Protein AF-A0A7Y1SPA6-F1 (afdb_monomer_lite)

Structure (mmCIF, N/CA/C/O backbone):
data_AF-A0A7Y1SPA6-F1
#
_entry.id   AF-A0A7Y1SPA6-F1
#
loop_
_atom_site.group_PDB
_atom_site.id
_atom_site.type_symbol
_atom_site.label_atom_id
_atom_site.label_alt_id
_atom_site.label_comp_id
_atom_site.label_asym_id
_atom_site.label_entity_id
_atom_site.label_seq_id
_atom_site.pdbx_PDB_ins_code
_atom_site.Cartn_x
_atom_site.Cartn_y
_atom_site.Cartn_z
_atom_site.occupancy
_atom_site.B_iso_or_equiv
_atom_site.auth_seq_id
_atom_site.auth_comp_id
_atom_site.auth_asym_id
_atom_site.auth_atom_id
_atom_site.pdbx_PDB_model_num
ATOM 1 N N . MET A 1 1 ? 61.827 11.351 -40.211 1.00 43.25 1 MET A N 1
ATOM 2 C CA . MET A 1 1 ? 60.403 11.378 -40.609 1.00 43.25 1 MET A CA 1
ATOM 3 C C . MET A 1 1 ? 59.708 10.256 -39.855 1.00 43.25 1 MET A C 1
ATOM 5 O O . MET A 1 1 ? 60.115 9.115 -40.017 1.00 43.25 1 MET A O 1
ATOM 9 N N . GLN A 1 2 ? 58.794 10.579 -38.932 1.00 50.31 2 GLN A N 1
ATOM 10 C CA . GLN A 1 2 ? 58.111 9.578 -38.103 1.00 50.31 2 GLN A CA 1
ATOM 11 C C . GLN A 1 2 ? 57.165 8.740 -38.968 1.00 50.31 2 GLN A C 1
ATOM 13 O O . GLN A 1 2 ? 56.197 9.255 -39.520 1.00 50.31 2 GLN A O 1
ATOM 18 N N . THR A 1 3 ? 57.449 7.447 -39.061 1.00 56.50 3 THR A N 1
ATOM 19 C CA . THR A 1 3 ? 56.560 6.408 -39.575 1.00 56.50 3 THR A CA 1
ATOM 20 C C . THR A 1 3 ? 55.395 6.220 -38.603 1.00 56.50 3 THR A C 1
ATOM 22 O O . THR A 1 3 ? 55.468 5.437 -37.661 1.00 56.50 3 THR A O 1
ATOM 25 N N . LYS A 1 4 ? 54.311 6.973 -38.806 1.00 57.06 4 LYS A N 1
ATOM 26 C CA . LYS A 1 4 ? 53.002 6.659 -38.223 1.00 57.06 4 LYS A CA 1
ATOM 27 C C . LYS A 1 4 ? 52.287 5.730 -39.202 1.00 57.06 4 LYS A C 1
ATOM 29 O O . LYS A 1 4 ? 51.946 6.151 -40.300 1.00 57.06 4 LYS A O 1
ATOM 34 N N . SER A 1 5 ? 52.159 4.454 -38.850 1.00 62.06 5 SER A N 1
ATOM 35 C CA . SER A 1 5 ? 51.529 3.435 -39.697 1.00 62.06 5 SER A CA 1
ATOM 36 C C . SER A 1 5 ? 50.021 3.719 -39.848 1.00 62.06 5 SER A C 1
ATOM 38 O O . SER A 1 5 ? 49.308 3.607 -38.849 1.00 62.06 5 SER A O 1
ATOM 40 N N . PRO A 1 6 ? 49.509 4.029 -41.058 1.00 72.88 6 PRO A N 1
ATOM 41 C CA . PRO A 1 6 ? 48.111 4.436 -41.286 1.00 72.88 6 PRO A CA 1
ATOM 42 C C . PRO A 1 6 ? 47.067 3.421 -40.796 1.00 72.88 6 PRO A C 1
ATOM 44 O O . PRO A 1 6 ? 46.020 3.793 -40.277 1.00 72.88 6 PRO A O 1
ATOM 47 N N . ALA A 1 7 ? 47.390 2.126 -40.870 1.00 78.12 7 ALA A N 1
ATOM 48 C CA . ALA A 1 7 ? 46.494 1.042 -40.464 1.00 78.12 7 ALA A CA 1
ATOM 49 C C . ALA A 1 7 ? 46.139 1.055 -38.963 1.00 78.12 7 ALA A C 1
ATOM 51 O O . ALA A 1 7 ? 45.054 0.626 -38.575 1.00 78.12 7 ALA A O 1
ATOM 52 N N . PHE A 1 8 ? 47.036 1.550 -38.102 1.00 84.62 8 PHE A N 1
ATOM 53 C CA . PHE A 1 8 ? 46.752 1.659 -36.669 1.00 84.62 8 PHE A CA 1
ATOM 54 C C . PHE A 1 8 ? 45.799 2.823 -36.369 1.00 84.62 8 PHE A C 1
ATOM 56 O O . PHE A 1 8 ? 44.942 2.715 -35.495 1.00 84.62 8 PHE A O 1
ATOM 63 N N . GLU A 1 9 ? 45.921 3.920 -37.114 1.00 83.31 9 GLU A N 1
ATOM 64 C CA . GLU A 1 9 ? 45.078 5.107 -36.961 1.00 83.31 9 GLU A CA 1
ATOM 65 C C . GLU A 1 9 ? 43.645 4.842 -37.442 1.00 83.31 9 GLU A C 1
ATOM 67 O O . GLU A 1 9 ? 42.686 5.184 -36.754 1.00 83.31 9 GLU A O 1
ATOM 72 N N . GLU A 1 10 ? 43.478 4.123 -38.553 1.00 82.81 10 GLU A N 1
ATOM 73 C CA . GLU A 1 10 ? 42.166 3.662 -39.024 1.00 82.81 10 GLU A CA 1
ATOM 74 C C . GLU A 1 10 ? 41.486 2.713 -38.027 1.00 82.81 10 GLU A C 1
ATOM 76 O O . GLU A 1 10 ? 40.292 2.852 -37.758 1.00 82.81 10 GLU A O 1
ATOM 81 N N . PHE A 1 11 ? 42.240 1.797 -37.410 1.00 86.06 11 PHE A N 1
ATOM 82 C CA . PHE A 1 11 ? 41.715 0.917 -36.364 1.00 86.06 11 PHE A CA 1
ATOM 83 C C . PHE A 1 11 ? 41.335 1.688 -35.092 1.00 86.06 1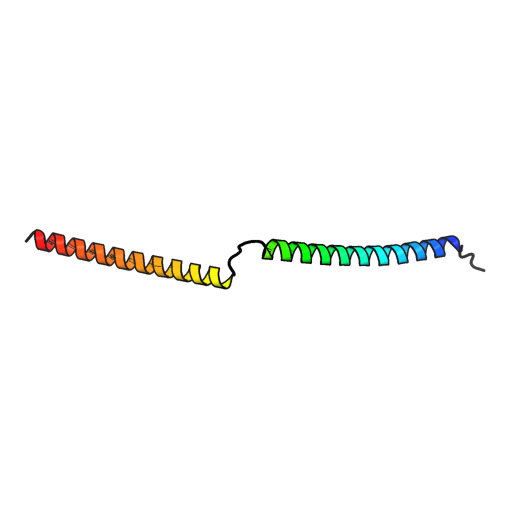1 PHE A C 1
ATOM 8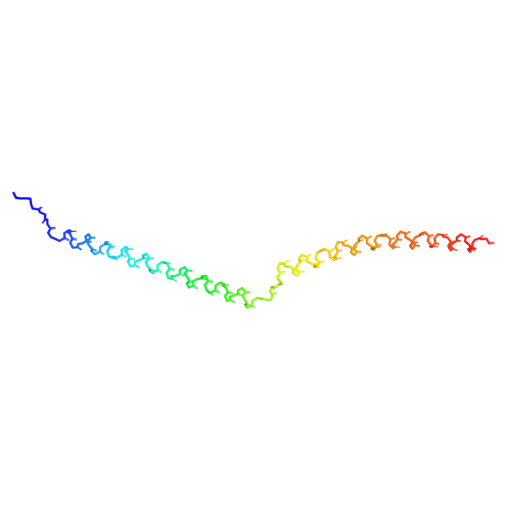5 O O . PHE A 1 11 ? 40.272 1.448 -34.521 1.00 86.06 11 PHE A O 1
ATOM 92 N N . ALA A 1 12 ? 42.149 2.657 -34.666 1.00 84.50 12 ALA A N 1
ATOM 93 C CA . ALA A 1 12 ? 41.838 3.517 -33.525 1.00 84.50 12 ALA A CA 1
ATOM 94 C C . ALA A 1 12 ? 40.574 4.364 -33.769 1.00 84.50 12 ALA A C 1
ATOM 96 O O . ALA A 1 12 ? 39.733 4.504 -32.874 1.00 84.50 12 ALA A O 1
ATOM 97 N N . ASN A 1 13 ? 40.398 4.869 -34.991 1.00 83.94 13 ASN A N 1
ATOM 98 C CA . ASN A 1 13 ? 39.198 5.595 -35.400 1.00 83.94 13 ASN A CA 1
ATOM 99 C C . ASN A 1 13 ? 37.968 4.677 -35.448 1.00 83.94 13 ASN A C 1
ATOM 101 O O . ASN A 1 13 ? 36.911 5.047 -34.938 1.00 83.94 13 ASN A O 1
ATOM 105 N N . LEU A 1 14 ? 38.102 3.456 -35.980 1.00 88.50 14 LEU A N 1
ATOM 106 C CA . LEU A 1 14 ? 37.035 2.450 -35.977 1.00 88.50 14 LEU A CA 1
ATOM 107 C C . LEU A 1 14 ? 36.599 2.103 -34.550 1.00 88.50 14 LEU A C 1
ATOM 109 O O . LEU A 1 14 ? 35.405 2.103 -34.260 1.00 88.50 14 LEU A O 1
ATOM 113 N N . LEU A 1 15 ? 37.557 1.848 -33.656 1.00 87.31 15 LEU A N 1
ATOM 114 C CA . LEU A 1 15 ? 37.278 1.574 -32.250 1.00 87.31 15 LEU A CA 1
ATOM 115 C C . LEU A 1 15 ? 36.561 2.755 -31.597 1.00 87.31 15 LEU A C 1
ATOM 117 O O . LEU A 1 15 ? 35.528 2.559 -30.970 1.00 87.31 15 LEU A O 1
ATOM 121 N N . THR A 1 16 ? 37.052 3.980 -31.781 1.00 85.88 16 THR A N 1
ATOM 122 C CA . THR A 1 16 ? 36.432 5.185 -31.204 1.00 85.88 16 THR A CA 1
ATOM 123 C C . THR A 1 16 ? 34.988 5.363 -31.682 1.00 85.88 16 THR A C 1
ATOM 125 O O . THR A 1 16 ? 34.089 5.602 -30.873 1.00 85.88 16 THR A O 1
ATOM 128 N N . ASN A 1 17 ? 34.738 5.155 -32.976 1.00 85.56 17 ASN A N 1
ATOM 129 C CA . ASN A 1 17 ? 33.397 5.204 -33.557 1.00 85.56 17 ASN A CA 1
ATOM 130 C C . ASN A 1 17 ? 32.497 4.074 -33.029 1.00 85.56 17 ASN A C 1
ATOM 132 O O . ASN A 1 17 ? 31.337 4.315 -32.695 1.00 85.56 17 ASN A O 1
ATOM 136 N N . ALA A 1 18 ? 33.030 2.858 -32.893 1.00 85.81 18 ALA A N 1
ATOM 137 C CA . ALA A 1 18 ? 32.311 1.713 -32.342 1.00 85.81 18 ALA A CA 1
ATOM 138 C C . ALA A 1 18 ? 31.966 1.906 -30.857 1.00 85.81 18 ALA A C 1
ATOM 140 O O . ALA A 1 18 ? 30.852 1.593 -30.445 1.00 85.81 18 ALA A O 1
ATOM 141 N N . PHE A 1 19 ? 32.872 2.477 -30.057 1.00 87.88 19 PHE A N 1
ATOM 142 C CA . PHE A 1 19 ? 32.604 2.840 -28.664 1.00 87.88 19 PHE A CA 1
ATOM 143 C C . PHE A 1 19 ? 31.511 3.913 -28.558 1.00 87.88 19 PHE A C 1
ATOM 145 O O . PHE A 1 19 ? 30.636 3.808 -27.697 1.00 87.88 19 PHE A O 1
ATOM 152 N N . GLY A 1 20 ? 31.516 4.913 -29.447 1.00 82.62 20 GLY A N 1
ATOM 153 C CA . GLY A 1 20 ? 30.453 5.920 -29.531 1.00 82.62 20 GLY A CA 1
ATOM 154 C C . GLY A 1 20 ? 29.090 5.312 -29.881 1.00 82.62 20 GLY A C 1
ATOM 155 O O . GLY A 1 20 ? 28.102 5.576 -29.195 1.00 82.62 20 GLY A O 1
ATOM 156 N N . ALA A 1 21 ? 29.050 4.434 -30.886 1.00 90.19 21 ALA A N 1
ATOM 157 C CA . ALA A 1 21 ? 27.839 3.724 -31.292 1.00 90.19 21 ALA A CA 1
ATOM 158 C C . ALA A 1 21 ? 27.318 2.782 -30.192 1.00 90.19 21 ALA A C 1
ATOM 160 O O . ALA A 1 21 ? 26.131 2.796 -29.879 1.00 90.19 21 ALA A O 1
ATOM 161 N N . ALA A 1 22 ? 28.200 2.015 -29.544 1.00 89.38 22 ALA A N 1
ATOM 162 C CA . ALA A 1 22 ? 27.836 1.119 -28.446 1.00 89.38 22 ALA A CA 1
ATOM 163 C C . ALA A 1 22 ? 27.261 1.879 -27.240 1.00 89.38 22 ALA A C 1
ATOM 165 O O . ALA A 1 22 ? 26.324 1.404 -26.596 1.00 89.38 22 ALA A O 1
ATOM 166 N N . LYS A 1 23 ? 27.785 3.076 -26.947 1.00 86.94 23 LYS A N 1
ATOM 167 C CA . LYS A 1 23 ? 27.239 3.948 -25.902 1.00 86.94 23 LYS A CA 1
ATOM 168 C C . LYS A 1 23 ? 25.836 4.448 -26.258 1.00 86.94 23 LYS A C 1
ATOM 170 O O . LYS A 1 23 ? 24.951 4.349 -25.415 1.00 86.94 23 LYS A O 1
ATOM 175 N N . GLY A 1 24 ? 25.618 4.890 -27.499 1.00 89.94 24 GLY A N 1
ATOM 176 C CA . GLY A 1 24 ? 24.291 5.292 -27.985 1.00 89.94 24 GLY A CA 1
ATOM 177 C C . GLY A 1 24 ? 23.266 4.158 -27.897 1.00 89.94 24 GLY A C 1
ATOM 178 O O . GLY A 1 24 ? 22.200 4.335 -27.316 1.00 89.94 24 GLY A O 1
ATOM 179 N N . VAL A 1 25 ? 23.636 2.957 -28.354 1.00 94.12 25 VAL A N 1
ATOM 180 C CA . VAL A 1 25 ? 22.789 1.756 -28.245 1.00 94.12 25 VAL A CA 1
ATOM 181 C C . VAL A 1 25 ? 22.473 1.423 -26.782 1.00 94.12 25 VAL A C 1
ATOM 183 O O . VAL A 1 25 ? 21.337 1.095 -26.455 1.00 94.12 25 VAL A O 1
ATOM 186 N N . SER A 1 26 ? 23.450 1.524 -25.877 1.00 91.81 26 SER A N 1
ATOM 187 C CA . SER A 1 26 ? 23.237 1.282 -24.441 1.00 91.81 26 SER A CA 1
ATOM 188 C C . SER A 1 26 ? 22.227 2.260 -23.828 1.00 91.81 26 SER A C 1
ATOM 190 O O . SER A 1 26 ? 21.345 1.853 -23.065 1.00 91.81 26 SER A O 1
ATOM 192 N N . ASP A 1 27 ? 22.323 3.541 -24.184 1.00 93.94 27 ASP A N 1
ATOM 193 C CA . ASP A 1 27 ? 21.408 4.573 -23.696 1.00 93.94 27 ASP A CA 1
ATOM 194 C C . ASP A 1 27 ? 19.985 4.371 -24.252 1.00 93.94 27 ASP A C 1
ATOM 196 O O . ASP A 1 27 ? 19.010 4.461 -23.498 1.00 93.94 27 ASP A O 1
ATOM 200 N N . GLU A 1 28 ? 19.851 3.978 -25.522 1.00 93.88 28 GLU A N 1
ATOM 201 C CA . GLU A 1 28 ? 18.565 3.619 -26.136 1.00 93.88 28 GLU A CA 1
ATOM 202 C C . GLU A 1 28 ? 17.935 2.375 -25.494 1.00 93.88 28 GLU A C 1
ATOM 204 O O . GLU A 1 28 ? 16.741 2.371 -25.181 1.00 93.88 28 GLU A O 1
ATOM 209 N N . VAL A 1 29 ? 18.731 1.338 -25.218 1.00 96.38 29 VAL A N 1
ATOM 210 C CA . VAL A 1 29 ? 18.261 0.129 -24.525 1.00 96.38 29 VAL A CA 1
ATOM 211 C C . VAL A 1 29 ? 17.767 0.466 -23.119 1.00 96.38 29 VAL A C 1
ATOM 213 O O . VAL A 1 29 ? 16.721 -0.032 -22.701 1.00 96.38 29 VAL A O 1
ATOM 216 N N . ARG A 1 30 ? 18.461 1.346 -22.384 1.00 94.75 30 ARG A N 1
ATOM 217 C CA . ARG A 1 30 ? 18.010 1.807 -21.059 1.00 94.75 30 ARG A CA 1
ATOM 218 C C . ARG A 1 30 ? 16.700 2.584 -21.131 1.00 94.75 30 ARG A C 1
ATOM 220 O O . ARG A 1 30 ? 15.826 2.365 -20.289 1.00 94.75 30 ARG A O 1
ATOM 227 N N . ALA A 1 31 ? 16.552 3.470 -22.113 1.00 96.44 31 ALA A N 1
ATOM 228 C CA . ALA A 1 31 ? 15.318 4.222 -22.318 1.00 96.44 31 ALA A CA 1
ATOM 229 C C . ALA A 1 31 ? 14.146 3.288 -22.664 1.00 96.44 31 ALA A C 1
ATOM 231 O O . ALA A 1 31 ? 13.079 3.384 -22.054 1.00 96.44 31 ALA A O 1
ATOM 232 N N . ALA A 1 32 ? 14.364 2.323 -23.562 1.00 96.12 32 ALA A N 1
ATOM 233 C CA . ALA A 1 32 ? 13.371 1.313 -23.919 1.00 96.12 32 ALA A CA 1
ATOM 234 C C . ALA A 1 32 ? 12.996 0.418 -22.725 1.00 96.12 32 ALA A C 1
ATOM 236 O O . ALA A 1 32 ? 11.817 0.125 -22.519 1.00 96.12 32 ALA A O 1
ATOM 237 N N . ALA A 1 33 ? 13.974 0.025 -21.904 1.00 96.56 33 ALA A N 1
ATOM 238 C CA . ALA A 1 33 ? 13.741 -0.758 -20.694 1.00 96.56 33 ALA A CA 1
ATOM 239 C C . ALA A 1 33 ? 12.894 0.008 -19.665 1.00 96.56 33 ALA A C 1
ATOM 241 O O . ALA A 1 33 ? 11.948 -0.563 -19.125 1.00 96.56 33 ALA A O 1
ATOM 242 N N . ARG A 1 34 ? 13.174 1.301 -19.435 1.00 96.31 34 ARG A N 1
ATOM 243 C CA . ARG A 1 34 ? 12.338 2.157 -18.571 1.00 96.31 34 ARG A CA 1
ATOM 244 C C . ARG A 1 34 ? 10.916 2.277 -19.099 1.00 96.31 34 ARG A C 1
ATOM 246 O O . ARG A 1 34 ? 9.987 1.974 -18.368 1.00 96.31 34 ARG A O 1
ATOM 253 N N . ALA A 1 35 ? 10.747 2.593 -20.381 1.00 95.38 35 ALA A N 1
ATOM 254 C CA . ALA A 1 35 ? 9.421 2.692 -20.985 1.00 95.38 35 ALA A CA 1
ATOM 255 C C . ALA A 1 35 ? 8.633 1.369 -20.897 1.00 95.38 35 ALA A C 1
ATOM 257 O O . ALA A 1 35 ? 7.411 1.371 -20.749 1.00 95.38 35 ALA A O 1
ATOM 258 N N . ARG A 1 36 ? 9.321 0.220 -20.978 1.00 94.44 36 ARG A N 1
ATOM 259 C CA . ARG A 1 36 ? 8.704 -1.097 -20.778 1.00 94.44 36 ARG A CA 1
ATOM 260 C C . ARG A 1 36 ? 8.289 -1.310 -19.323 1.00 94.44 36 ARG A C 1
ATOM 262 O O . ARG A 1 36 ? 7.187 -1.802 -19.105 1.00 94.44 36 ARG A O 1
ATOM 269 N N . ALA A 1 37 ? 9.138 -0.940 -18.365 1.00 95.12 37 ALA A N 1
ATOM 270 C CA . ALA A 1 37 ? 8.832 -1.021 -16.940 1.00 95.12 37 ALA A CA 1
ATOM 271 C C . ALA A 1 37 ? 7.651 -0.115 -16.562 1.00 95.12 37 ALA A C 1
ATOM 273 O O . ALA A 1 37 ? 6.733 -0.585 -15.900 1.00 95.12 37 ALA A O 1
ATOM 274 N N . ASP A 1 38 ? 7.620 1.125 -17.057 1.00 91.31 38 ASP A N 1
ATOM 275 C CA . ASP A 1 38 ? 6.529 2.072 -16.806 1.00 91.31 38 ASP A CA 1
ATOM 276 C C . ASP A 1 38 ? 5.190 1.539 -17.330 1.00 91.31 38 ASP A C 1
ATOM 278 O O . ASP A 1 38 ? 4.184 1.634 -16.636 1.00 91.31 38 ASP A O 1
ATOM 282 N N . ARG A 1 39 ? 5.170 0.906 -18.515 1.00 90.69 39 ARG A N 1
ATOM 283 C CA . ARG A 1 39 ? 3.961 0.228 -19.019 1.00 90.69 39 ARG A CA 1
ATOM 284 C C . ARG A 1 39 ? 3.533 -0.931 -18.132 1.00 90.69 39 ARG A C 1
ATOM 286 O O . ARG A 1 39 ? 2.360 -1.029 -17.820 1.00 90.69 39 ARG A O 1
ATOM 293 N N . VAL A 1 40 ? 4.469 -1.787 -17.719 1.00 93.50 40 VAL A N 1
ATOM 294 C CA . VAL A 1 40 ? 4.144 -2.917 -16.835 1.00 93.50 40 VAL A CA 1
ATOM 295 C C . VAL A 1 40 ? 3.556 -2.412 -15.519 1.00 93.50 40 VAL A C 1
ATOM 297 O O . VAL A 1 40 ? 2.556 -2.949 -15.074 1.00 93.50 40 VAL A O 1
ATOM 300 N N . ILE A 1 41 ? 4.133 -1.364 -14.928 1.00 90.25 41 ILE A N 1
ATOM 301 C CA . ILE A 1 41 ? 3.625 -0.745 -13.697 1.00 90.25 41 ILE A CA 1
ATOM 302 C C . ILE A 1 41 ? 2.248 -0.109 -13.927 1.00 90.25 41 ILE A C 1
ATOM 304 O O . ILE A 1 41 ? 1.384 -0.242 -13.070 1.00 90.25 41 ILE A O 1
ATOM 308 N N . ALA A 1 42 ? 2.030 0.551 -15.066 1.00 87.12 42 ALA A N 1
ATOM 309 C CA . ALA A 1 42 ? 0.736 1.139 -15.415 1.00 87.12 42 ALA A CA 1
ATOM 310 C C . ALA A 1 42 ? -0.357 0.086 -15.668 1.00 87.12 42 ALA A C 1
ATOM 312 O O . ALA A 1 42 ? -1.526 0.350 -15.404 1.00 87.12 42 ALA A O 1
ATOM 313 N N . ASP A 1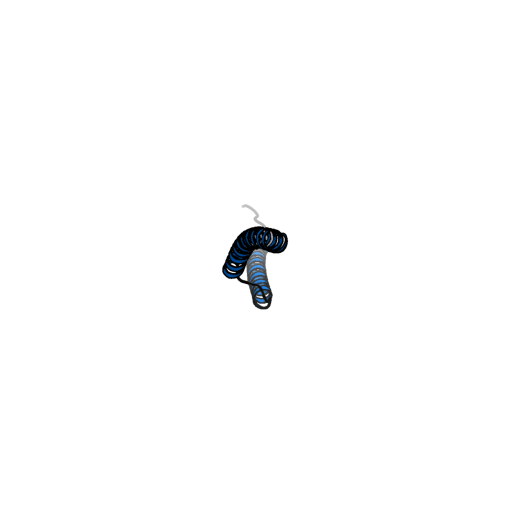 43 ? 0.022 -1.096 -16.158 1.00 89.75 43 ASP A N 1
ATOM 314 C CA . ASP A 1 43 ? -0.879 -2.236 -16.351 1.00 89.75 43 ASP A CA 1
ATOM 315 C C . ASP A 1 43 ? -1.162 -2.986 -15.030 1.00 89.75 43 ASP A C 1
ATOM 317 O O . ASP A 1 43 ? -2.057 -3.832 -14.975 1.00 89.75 43 ASP A O 1
ATOM 321 N N . MET A 1 44 ? -0.402 -2.715 -13.962 1.00 90.44 44 MET A N 1
ATOM 322 C CA . MET A 1 44 ? -0.660 -3.272 -12.636 1.00 90.44 44 MET A CA 1
ATOM 323 C C . MET A 1 44 ? -1.725 -2.444 -11.908 1.00 90.44 44 MET A C 1
ATOM 325 O O . MET A 1 44 ? -1.679 -1.218 -11.893 1.00 90.44 44 MET A O 1
ATOM 329 N N . ASP A 1 45 ? -2.649 -3.127 -11.233 1.00 87.75 45 ASP A N 1
ATOM 330 C CA . ASP A 1 45 ? -3.666 -2.513 -10.370 1.00 87.75 45 ASP A CA 1
ATOM 331 C C . ASP A 1 45 ? -3.045 -2.058 -9.035 1.00 87.75 45 ASP A C 1
ATOM 333 O O . ASP A 1 45 ? -3.205 -2.686 -7.986 1.00 87.75 45 ASP A O 1
ATOM 337 N N . LEU A 1 46 ? -2.204 -1.023 -9.098 1.00 89.50 46 LEU A N 1
ATOM 338 C CA . LEU A 1 46 ? -1.517 -0.453 -7.944 1.00 89.50 46 LEU A CA 1
ATOM 339 C C . LEU A 1 46 ? -2.299 0.734 -7.392 1.00 89.50 46 LEU A C 1
ATOM 341 O O . LEU A 1 46 ? -2.645 1.663 -8.117 1.00 89.50 46 LEU A O 1
ATOM 345 N N . VAL A 1 47 ? -2.489 0.743 -6.076 1.00 90.75 47 VAL A N 1
ATOM 346 C CA . VAL A 1 47 ? -3.001 1.919 -5.369 1.00 90.75 47 VAL A CA 1
ATOM 347 C C . VAL A 1 47 ? -1.955 3.026 -5.356 1.00 90.75 47 VAL A C 1
ATOM 349 O O . VAL A 1 47 ? -0.754 2.771 -5.192 1.00 90.75 47 VAL A O 1
ATOM 352 N N . SER A 1 48 ? -2.402 4.272 -5.499 1.00 91.62 48 SER A N 1
ATOM 353 C CA . SER A 1 48 ? -1.503 5.408 -5.350 1.00 91.62 48 SER A CA 1
ATOM 354 C C . SER A 1 48 ? -0.995 5.501 -3.910 1.00 91.62 48 SER A C 1
ATOM 356 O O . SER A 1 48 ? -1.621 5.036 -2.951 1.00 91.62 48 SER A O 1
ATOM 358 N N . ARG A 1 49 ? 0.166 6.136 -3.740 1.00 94.00 49 ARG A N 1
ATOM 359 C CA . ARG A 1 49 ? 0.736 6.352 -2.408 1.00 94.00 49 ARG A CA 1
ATOM 360 C C . ARG A 1 49 ? -0.203 7.164 -1.511 1.00 94.00 49 ARG A C 1
ATOM 362 O O . ARG A 1 49 ? -0.297 6.871 -0.324 1.00 94.00 49 ARG A O 1
ATOM 369 N N . ASP A 1 50 ? -0.894 8.147 -2.078 1.00 93.75 50 ASP A N 1
ATOM 370 C CA . ASP A 1 50 ? -1.788 9.028 -1.328 1.00 93.75 50 ASP A CA 1
ATOM 371 C C . ASP A 1 50 ? -3.038 8.278 -0.848 1.00 93.75 50 ASP A C 1
ATOM 373 O O . ASP A 1 50 ? -3.422 8.410 0.313 1.00 93.75 50 ASP A O 1
ATOM 377 N N . GLU A 1 51 ? -3.624 7.419 -1.691 1.00 94.06 51 GLU A N 1
ATOM 378 C CA . GLU A 1 51 ? -4.732 6.538 -1.294 1.00 94.06 51 GLU A CA 1
ATOM 379 C C . GLU A 1 51 ? -4.302 5.552 -0.206 1.00 94.06 51 GLU A C 1
ATOM 381 O O . GLU A 1 51 ? -5.021 5.347 0.774 1.00 94.06 51 GLU A O 1
ATOM 386 N N . PHE A 1 52 ? -3.109 4.969 -0.345 1.00 96.81 52 PHE A N 1
ATOM 387 C CA . PHE A 1 52 ? -2.564 4.057 0.653 1.00 96.81 52 PHE A CA 1
ATOM 388 C C . PHE A 1 52 ? -2.392 4.741 2.016 1.00 96.81 52 PHE A C 1
ATOM 390 O O . PHE A 1 52 ? -2.827 4.202 3.036 1.00 96.81 52 PHE A O 1
ATOM 397 N N . GLU A 1 53 ? -1.794 5.935 2.054 1.00 97.06 53 GLU A N 1
ATOM 398 C CA . GLU A 1 53 ? -1.626 6.671 3.311 1.00 97.06 53 GLU A CA 1
ATOM 399 C C . GLU A 1 53 ? -2.974 7.139 3.881 1.00 97.06 53 GLU A C 1
ATOM 401 O O . GLU A 1 53 ? -3.176 7.055 5.094 1.00 97.06 53 GLU A O 1
ATOM 406 N N . ALA A 1 54 ? -3.932 7.544 3.041 1.00 97.00 54 ALA A N 1
ATOM 407 C CA . ALA A 1 54 ? -5.281 7.895 3.485 1.00 97.00 54 ALA A CA 1
AT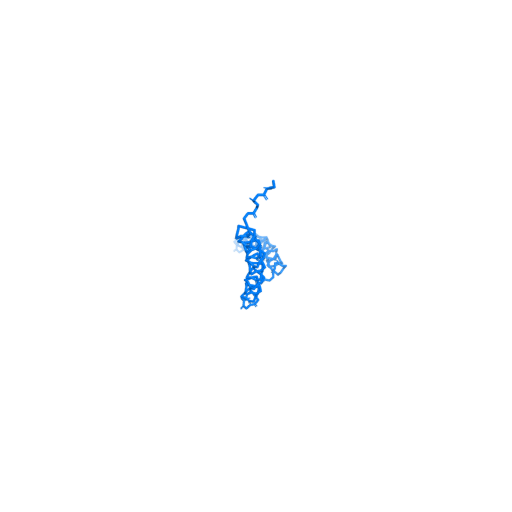OM 408 C C . ALA A 1 54 ? -5.986 6.715 4.177 1.00 97.00 54 ALA A C 1
ATOM 410 O O . ALA A 1 54 ? -6.492 6.860 5.293 1.00 97.00 54 ALA A O 1
ATOM 411 N N . VAL A 1 55 ? -5.971 5.527 3.563 1.00 96.69 55 VAL A N 1
ATOM 412 C CA . VAL A 1 55 ? -6.576 4.317 4.145 1.00 96.69 55 VAL A CA 1
ATOM 413 C C . VAL A 1 55 ? -5.846 3.891 5.415 1.00 96.69 55 VAL A C 1
ATOM 415 O O . VAL A 1 55 ? -6.484 3.490 6.387 1.00 96.69 55 VAL A O 1
ATOM 418 N N . LYS A 1 56 ? -4.518 4.004 5.448 1.00 97.25 56 LYS A N 1
ATOM 419 C CA . LYS A 1 56 ? -3.711 3.676 6.627 1.00 97.25 56 LYS A CA 1
ATOM 420 C C . LYS A 1 56 ? -4.028 4.582 7.817 1.00 97.25 56 LYS A C 1
ATOM 422 O O . LYS A 1 56 ? -4.169 4.077 8.930 1.00 97.25 56 LYS A O 1
ATOM 427 N N . MET A 1 57 ? -4.177 5.890 7.597 1.00 97.19 57 MET A N 1
ATOM 428 C CA . MET A 1 57 ? -4.616 6.819 8.644 1.00 97.19 57 MET A CA 1
ATOM 429 C C . MET A 1 57 ? -6.029 6.479 9.120 1.00 97.19 57 MET A C 1
ATOM 431 O O . MET A 1 57 ? -6.238 6.296 10.317 1.00 97.19 57 MET A O 1
ATOM 435 N N . MET A 1 58 ? -6.968 6.276 8.190 1.00 96.75 58 MET A N 1
ATOM 436 C CA . MET A 1 58 ? -8.343 5.887 8.522 1.00 96.75 58 MET A CA 1
ATOM 437 C C . MET A 1 58 ? -8.394 4.585 9.335 1.00 96.75 58 MET A C 1
ATOM 439 O O . MET A 1 58 ? -9.147 4.484 10.300 1.00 96.75 58 MET A O 1
ATOM 443 N N . ALA A 1 59 ? -7.580 3.589 8.978 1.00 97.62 59 ALA A N 1
ATOM 444 C CA . ALA A 1 59 ? -7.498 2.326 9.703 1.00 97.62 59 ALA A CA 1
ATOM 445 C C . ALA A 1 59 ? -6.956 2.516 11.128 1.00 97.62 59 ALA A C 1
ATOM 447 O O . ALA A 1 59 ? -7.473 1.904 12.063 1.00 97.62 59 ALA A O 1
ATOM 448 N N . SER A 1 60 ? -5.947 3.374 11.301 1.00 97.12 60 SER A N 1
ATOM 449 C CA . SER A 1 60 ? -5.406 3.718 12.619 1.00 97.12 60 SER A CA 1
ATOM 450 C C . SER A 1 60 ? -6.460 4.402 13.496 1.00 97.12 60 SER A C 1
ATOM 452 O O . SER A 1 60 ? -6.677 3.994 14.638 1.00 97.12 60 SER A O 1
ATOM 454 N N . ASP A 1 61 ? -7.162 5.398 12.958 1.00 97.06 61 ASP A N 1
ATOM 455 C CA . ASP A 1 61 ? -8.197 6.133 13.692 1.00 97.06 61 ASP A CA 1
ATOM 456 C C . ASP A 1 61 ? -9.377 5.228 14.067 1.00 97.06 61 ASP A C 1
ATOM 458 O O . ASP A 1 61 ? -9.841 5.241 15.211 1.00 97.06 61 ASP A O 1
ATOM 462 N N . ALA A 1 62 ? -9.801 4.360 13.145 1.00 97.62 62 ALA A N 1
ATOM 463 C CA . ALA A 1 62 ? -10.854 3.385 13.397 1.00 97.62 62 ALA A CA 1
ATOM 464 C C . ALA A 1 62 ? -10.481 2.412 14.526 1.00 97.62 62 ALA A C 1
ATOM 466 O O . ALA A 1 62 ? -11.325 2.087 15.361 1.00 97.62 62 ALA A O 1
ATOM 467 N N . GLN A 1 63 ? -9.222 1.963 14.606 1.00 97.50 63 GLN A N 1
ATOM 468 C CA . GLN A 1 63 ? -8.774 1.101 15.706 1.00 97.50 63 GLN A CA 1
ATOM 469 C C . GLN A 1 63 ? -8.867 1.808 17.063 1.00 97.50 63 GLN A C 1
ATOM 471 O O . GLN A 1 63 ? -9.350 1.215 18.031 1.00 97.50 63 GLN A O 1
ATOM 476 N N . LEU A 1 64 ? -8.468 3.081 17.137 1.00 97.00 64 LEU A N 1
ATOM 477 C CA . LEU A 1 64 ? -8.585 3.878 18.362 1.00 97.00 64 LEU A CA 1
ATOM 478 C C . LEU A 1 64 ? -10.048 4.062 18.781 1.00 97.00 64 LEU A C 1
ATOM 480 O O . LEU A 1 64 ? -10.388 3.929 19.962 1.00 97.00 64 LEU A O 1
ATOM 484 N N . GLU A 1 65 ? -10.929 4.337 17.820 1.00 96.88 65 GLU A N 1
ATOM 485 C CA . GLU A 1 65 ? -12.359 4.483 18.079 1.00 96.88 65 GLU A CA 1
ATOM 486 C C . GLU A 1 65 ? -12.996 3.166 18.543 1.00 96.88 65 GLU A C 1
ATOM 488 O O . GLU A 1 65 ? -13.758 3.159 19.514 1.00 96.88 65 GLU A O 1
ATOM 493 N N . ILE A 1 66 ? -12.628 2.038 17.930 1.00 97.75 66 ILE 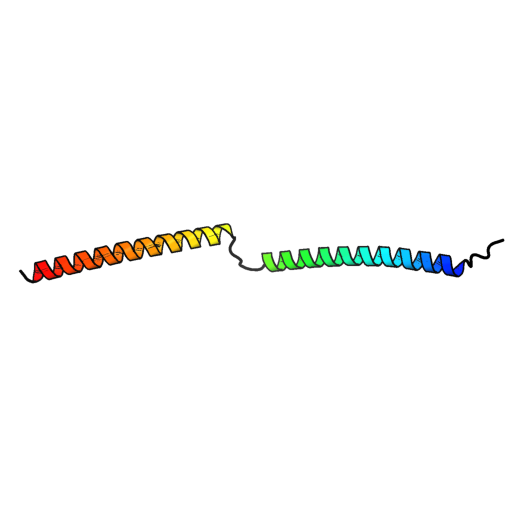A N 1
ATOM 494 C CA . ILE A 1 66 ? -13.092 0.705 18.329 1.00 97.75 66 ILE A CA 1
ATOM 495 C C . ILE A 1 66 ? -12.740 0.418 19.790 1.00 97.75 66 ILE A C 1
ATOM 497 O O . ILE A 1 66 ? -13.606 -0.021 20.550 1.00 97.75 66 ILE A O 1
ATOM 501 N N . GLU A 1 67 ? -11.505 0.681 20.219 1.00 97.62 67 GLU A N 1
ATOM 502 C CA . GLU A 1 67 ? -11.101 0.441 21.610 1.00 97.62 67 GLU A CA 1
ATOM 503 C C . GLU A 1 67 ? -11.864 1.338 22.596 1.00 97.62 67 GLU A C 1
ATOM 505 O O . GLU A 1 67 ? -12.331 0.878 23.646 1.00 97.62 67 GLU A O 1
ATOM 510 N N . LYS A 1 68 ? -12.096 2.604 22.230 1.00 97.75 68 LYS A N 1
ATOM 511 C CA . LYS A 1 68 ? -12.930 3.524 23.016 1.00 97.75 68 LYS A CA 1
ATOM 512 C C . LYS A 1 68 ? -14.365 3.010 23.150 1.00 97.75 68 LYS A C 1
ATOM 514 O O . LYS A 1 68 ? -14.908 3.004 24.259 1.00 97.75 68 LYS A O 1
ATOM 519 N N . LEU A 1 69 ? -14.977 2.567 22.053 1.00 97.56 69 LEU A N 1
ATOM 520 C CA . LEU A 1 69 ? -16.340 2.035 22.045 1.00 97.56 69 LEU A CA 1
ATOM 521 C C . LEU A 1 69 ? -16.442 0.738 22.852 1.00 97.56 69 LEU A C 1
ATOM 523 O O . LEU A 1 69 ? -17.337 0.617 23.687 1.00 97.56 69 LEU A O 1
ATOM 527 N N . LYS A 1 70 ? -15.490 -0.193 22.705 1.00 97.75 70 LYS A N 1
ATOM 528 C CA . LYS A 1 70 ? -15.421 -1.419 23.521 1.00 97.75 70 LYS A CA 1
ATOM 529 C C . LYS A 1 70 ? -15.382 -1.104 25.016 1.00 97.75 70 LYS A C 1
ATOM 531 O O . LYS A 1 70 ? -16.117 -1.711 25.797 1.00 97.75 70 LYS A O 1
ATOM 536 N N . ALA A 1 71 ? -14.574 -0.124 25.425 1.00 97.62 71 ALA A N 1
ATOM 537 C CA . ALA A 1 71 ? -14.499 0.294 26.822 1.00 97.62 71 ALA A CA 1
ATOM 538 C C . ALA A 1 71 ? -15.830 0.876 27.332 1.00 97.62 71 ALA A C 1
ATOM 540 O O . ALA A 1 71 ? -16.219 0.628 28.477 1.00 97.62 71 ALA A O 1
ATOM 541 N N . GLN A 1 72 ? -16.545 1.637 26.499 1.00 97.38 72 GLN A N 1
ATOM 542 C CA . GLN A 1 72 ? -17.870 2.161 26.840 1.00 97.38 72 GLN A CA 1
ATOM 543 C C . GLN A 1 72 ? -18.913 1.046 26.950 1.00 97.38 72 GLN A C 1
ATOM 545 O O . GLN A 1 72 ? -19.639 0.999 27.944 1.00 97.38 72 GLN A O 1
ATOM 550 N N . ILE A 1 73 ? -18.935 0.113 25.996 1.00 97.88 73 ILE A N 1
ATOM 551 C CA . ILE A 1 73 ? -19.823 -1.055 26.014 1.00 97.88 73 ILE A CA 1
ATOM 552 C C . ILE A 1 73 ? -19.603 -1.858 27.298 1.00 97.88 73 ILE A C 1
ATOM 554 O O . ILE A 1 73 ? -20.555 -2.098 28.035 1.00 97.88 73 ILE A O 1
ATOM 558 N N . ALA A 1 74 ? -18.354 -2.165 27.656 1.00 97.38 74 ALA A N 1
ATOM 559 C CA . ALA A 1 74 ? -18.049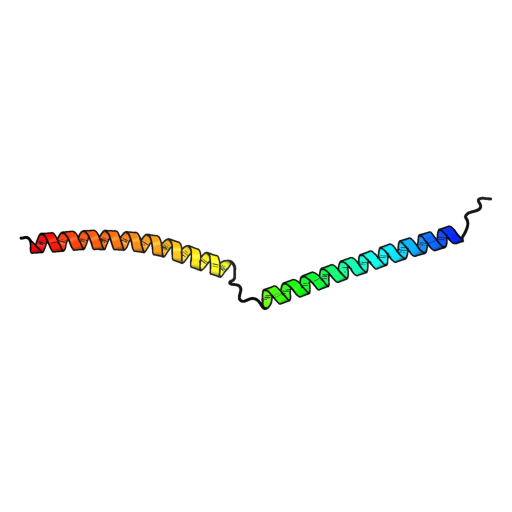 -2.908 28.878 1.00 97.38 74 ALA A CA 1
ATOM 560 C C . ALA A 1 74 ? -18.531 -2.192 30.158 1.00 97.38 74 ALA A C 1
ATOM 562 O O . ALA A 1 74 ? -18.978 -2.838 31.111 1.00 97.38 74 ALA A O 1
ATOM 563 N N . LYS A 1 75 ? -18.452 -0.854 30.208 1.00 96.94 75 LYS A N 1
ATOM 564 C CA . LYS A 1 75 ? -18.993 -0.062 31.330 1.00 96.94 75 LYS A CA 1
ATOM 565 C C . LYS A 1 75 ? -20.517 -0.150 31.392 1.00 96.94 75 LYS A C 1
ATOM 567 O O . LYS A 1 75 ? -21.064 -0.380 32.471 1.00 96.94 75 LYS A O 1
ATOM 572 N N . LEU A 1 76 ? -21.190 0.001 30.253 1.00 96.81 76 LEU A N 1
ATOM 573 C CA . LEU A 1 76 ? -22.647 -0.082 30.162 1.00 96.81 76 LEU A CA 1
ATOM 574 C C . LEU A 1 76 ? -23.152 -1.482 30.523 1.00 96.81 76 LEU A C 1
ATOM 576 O O . LEU A 1 76 ? -24.069 -1.609 31.329 1.00 96.81 76 LEU A O 1
ATOM 580 N N . GLU A 1 77 ? -22.510 -2.538 30.025 1.00 95.88 77 GLU A N 1
ATOM 581 C CA . GLU A 1 77 ? -22.851 -3.921 30.368 1.00 95.88 77 GLU A CA 1
ATOM 582 C C . GLU A 1 77 ? -22.752 -4.186 31.875 1.00 95.88 77 GLU A C 1
ATOM 584 O O . GLU A 1 77 ? -23.626 -4.837 32.455 1.00 95.88 77 GLU A O 1
ATOM 589 N N . LYS A 1 78 ? -21.713 -3.659 32.536 1.00 96.19 78 LYS A N 1
ATOM 590 C CA . LYS A 1 78 ? -21.578 -3.740 33.999 1.00 96.19 78 LYS A CA 1
ATOM 591 C C . LYS A 1 78 ? -22.707 -2.996 34.711 1.00 96.19 78 LYS A C 1
ATOM 593 O O . LYS A 1 78 ? -23.276 -3.541 35.655 1.00 96.19 78 LYS A O 1
ATOM 598 N N . ALA A 1 79 ? -23.054 -1.793 34.253 1.00 94.62 79 ALA A N 1
ATOM 599 C CA . ALA A 1 79 ? -24.146 -1.008 34.826 1.00 94.62 79 ALA A CA 1
ATOM 600 C C . ALA A 1 79 ? -25.501 -1.723 34.686 1.00 94.62 79 ALA A C 1
ATOM 602 O O . ALA A 1 79 ? -26.242 -1.831 35.661 1.00 94.62 79 ALA A O 1
ATOM 603 N N . VAL A 1 80 ? -25.791 -2.296 33.512 1.00 96.00 80 VAL A N 1
ATOM 604 C CA . VAL A 1 80 ? -27.017 -3.074 33.265 1.00 96.00 80 VAL A CA 1
ATOM 605 C C . VAL A 1 80 ? -27.079 -4.308 34.166 1.00 96.00 80 VAL A C 1
ATOM 607 O O . VAL A 1 80 ? -28.118 -4.579 34.766 1.00 96.00 80 VAL A O 1
ATOM 610 N N . LYS A 1 81 ? -25.973 -5.048 34.313 1.00 94.50 81 LYS A N 1
ATOM 611 C CA . LYS A 1 81 ? -25.908 -6.200 35.230 1.00 94.50 81 LYS A CA 1
ATOM 612 C C . LYS A 1 81 ? -26.140 -5.790 36.686 1.00 94.50 81 LYS A C 1
ATOM 614 O O . LYS A 1 81 ? -26.842 -6.496 37.402 1.00 94.50 81 LYS A O 1
ATOM 619 N N . ALA A 1 82 ? -25.584 -4.657 37.117 1.00 90.69 82 ALA A N 1
ATOM 620 C CA . ALA A 1 82 ? -25.792 -4.133 38.465 1.00 90.69 82 ALA A CA 1
ATOM 621 C C . ALA A 1 82 ? -27.250 -3.706 38.704 1.00 90.69 82 ALA A C 1
ATOM 623 O O . ALA A 1 82 ? -27.797 -3.999 39.764 1.00 90.69 82 ALA A O 1
ATOM 624 N N . ALA A 1 83 ? -27.890 -3.077 37.715 1.00 90.25 83 ALA A N 1
ATOM 625 C CA . ALA A 1 83 ? -29.297 -2.689 37.783 1.00 90.25 83 ALA A CA 1
ATOM 626 C C . ALA A 1 83 ? -30.241 -3.900 37.841 1.00 90.25 83 ALA A C 1
ATOM 628 O O . ALA A 1 83 ? -31.213 -3.859 38.578 1.00 90.25 83 ALA A O 1
ATOM 629 N N . LYS A 1 84 ? -29.931 -4.994 37.128 1.00 88.56 84 LYS A N 1
ATOM 630 C CA . LYS A 1 84 ? -30.710 -6.248 37.174 1.00 88.56 84 LYS A CA 1
ATOM 631 C C . LYS A 1 84 ? -30.546 -7.056 38.469 1.00 88.56 84 LYS A C 1
ATOM 633 O O . LYS A 1 84 ? -31.295 -8.002 38.677 1.00 88.56 84 LYS A O 1
ATOM 638 N N . LYS A 1 85 ? -29.523 -6.763 39.280 1.00 74.62 85 LYS A N 1
ATOM 639 C CA . LYS A 1 85 ? -29.240 -7.468 40.545 1.00 74.62 85 LYS A CA 1
ATOM 640 C C . LYS A 1 85 ? -29.877 -6.778 41.764 1.00 74.62 85 LYS A C 1
ATOM 642 O O . LYS A 1 85 ? -29.883 -7.368 42.841 1.00 74.62 85 LYS A O 1
ATOM 647 N N . LYS A 1 86 ? -30.353 -5.540 41.605 1.00 54.53 86 LYS A N 1
ATOM 648 C CA . LYS A 1 86 ? -31.202 -4.842 42.579 1.00 54.53 86 LYS A CA 1
ATOM 649 C C . LYS A 1 86 ? -32.665 -5.149 42.296 1.00 54.53 86 LYS A C 1
ATOM 651 O O . LYS A 1 86 ? -33.420 -5.174 43.286 1.00 54.53 86 LYS A O 1
#

Radius of gyration: 35.95 Å; chains: 1; bounding box: 92×19×84 Å

Secondary structure (DSSP, 8-state):
-----HHHHHHHHHHHHHHHHHHHHHHHHHHHHHHHHHHHHHHS-PPPHHHHHHHHHHHHHHHHHHHHHHHHHHHHHHHHHHHHH-

pLDDT: mean 89.57, std 11.26, range [43.25, 97.88]

Sequence (86 aa):
MQTKSPAFEEFANLLTNAFGAAKGVSDEVRAAARARADRVIADMDLVSRDEFEAVKMMASDAQLEIEKLKAQIAKLEKAVKAAKKK

Foldseek 3Di:
DDPPPVVVVVVVVVVVVVVVVVVVVVVVVVVVVVVVVVVVVVVDPDDDPVVVVVVVVVVVVVVVVVVVVVVVVVVVVVVVVVVVVD